Protein AF-A0A5K0XCV9-F1 (afdb_monomer)

Nearest PDB structures (foldseek):
  5ar8-assembly1_A  TM=8.692E-01  e=8.169E-02  Homo sapiens
  6s1f-a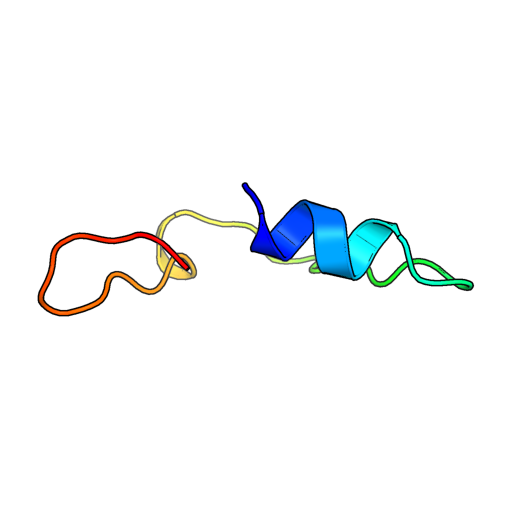ssembly2_C  TM=8.556E-01  e=1.187E-01  Homo sapiens
  6s1f-assembly1_A  TM=8.520E-01  e=2.160E-01  Homo sapiens

Structure (mmCIF, N/CA/C/O b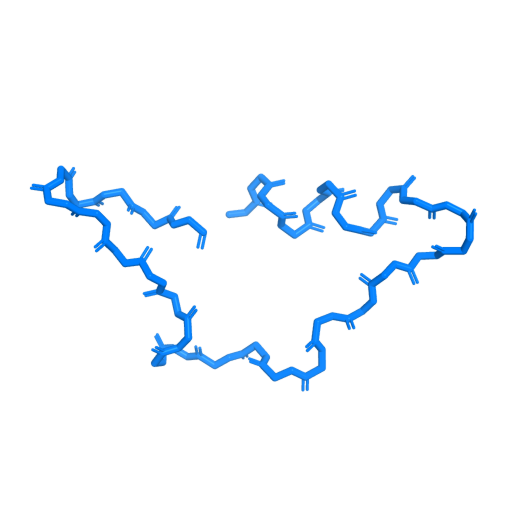ackbone):
data_AF-A0A5K0XCV9-F1
#
_entry.id   AF-A0A5K0XCV9-F1
#
loop_
_atom_site.group_PDB
_atom_site.id
_atom_site.type_symbol
_atom_site.label_atom_id
_atom_site.label_alt_id
_atom_site.label_comp_id
_atom_site.label_asym_id
_atom_site.label_entity_id
_atom_site.label_seq_id
_atom_site.pdbx_PDB_ins_code
_atom_site.Cartn_x
_atom_site.Cartn_y
_atom_site.Cartn_z
_atom_site.occupancy
_atom_site.B_iso_or_equiv
_atom_site.auth_seq_id
_atom_site.auth_comp_id
_atom_site.auth_asym_id
_atom_site.auth_atom_id
_atom_site.pdbx_PDB_model_num
ATOM 1 N N . ALA A 1 1 ? -6.072 -0.053 0.381 1.00 62.25 1 ALA A N 1
ATOM 2 C CA . ALA A 1 1 ? -5.893 -0.628 -0.980 1.00 62.25 1 ALA A CA 1
ATOM 3 C C . ALA A 1 1 ? -5.414 0.379 -2.043 1.00 62.25 1 ALA A C 1
ATOM 5 O O . ALA A 1 1 ? -4.601 0.001 -2.878 1.00 62.25 1 ALA A O 1
ATOM 6 N N . LYS A 1 2 ? -5.868 1.647 -2.045 1.00 74.00 2 LYS A N 1
ATOM 7 C CA . LYS A 1 2 ? -5.446 2.649 -3.054 1.00 74.00 2 LYS A CA 1
ATOM 8 C C . LYS A 1 2 ? -3.928 2.913 -3.075 1.00 74.00 2 LYS A C 1
ATOM 10 O O . LYS A 1 2 ? -3.365 3.000 -4.160 1.00 74.00 2 LYS A O 1
ATOM 15 N N . GLY A 1 3 ? -3.273 2.971 -1.911 1.00 72.00 3 GLY A N 1
ATOM 16 C CA . GLY A 1 3 ? -1.820 3.175 -1.805 1.00 72.00 3 GLY A CA 1
ATOM 17 C C . GLY A 1 3 ? -1.000 2.072 -2.483 1.00 72.00 3 GLY A C 1
ATOM 18 O O . GLY A 1 3 ? -0.133 2.356 -3.303 1.00 72.00 3 GLY A O 1
ATOM 19 N N . MET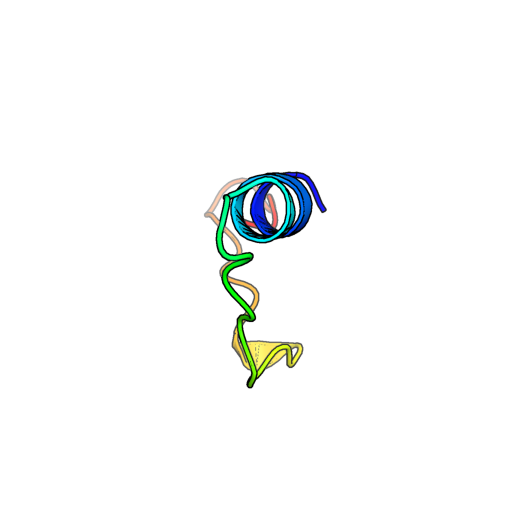 A 1 4 ? -1.352 0.804 -2.252 1.00 79.75 4 MET A N 1
ATOM 20 C CA . MET A 1 4 ? -0.685 -0.326 -2.914 1.00 79.75 4 MET A CA 1
ATOM 21 C C . MET A 1 4 ? -0.897 -0.349 -4.427 1.00 79.75 4 MET A C 1
ATOM 23 O O . MET A 1 4 ? 0.035 -0.628 -5.177 1.00 79.75 4 MET A O 1
ATOM 27 N N . ASN A 1 5 ? -2.093 0.014 -4.894 1.00 79.50 5 ASN A N 1
ATOM 28 C CA . ASN A 1 5 ? -2.359 0.121 -6.328 1.00 79.50 5 ASN A CA 1
ATOM 29 C C . ASN A 1 5 ? -1.522 1.234 -6.991 1.00 79.50 5 ASN A C 1
ATOM 31 O O . ASN A 1 5 ? -1.117 1.100 -8.140 1.00 79.50 5 ASN A O 1
ATOM 35 N N . TYR A 1 6 ? -1.226 2.321 -6.273 1.00 82.06 6 TYR A N 1
ATOM 36 C CA . TYR A 1 6 ? -0.353 3.388 -6.771 1.00 82.06 6 TYR A CA 1
ATOM 37 C C . TYR A 1 6 ? 1.096 2.911 -6.954 1.00 82.06 6 TYR A C 1
ATOM 39 O O . TYR A 1 6 ? 1.702 3.169 -7.994 1.00 82.06 6 TYR A O 1
ATOM 47 N N . LEU A 1 7 ? 1.636 2.174 -5.979 1.00 81.25 7 LEU A N 1
ATOM 48 C CA . LEU A 1 7 ? 3.008 1.658 -6.028 1.00 81.25 7 LEU A CA 1
ATOM 49 C C . LEU A 1 7 ? 3.201 0.610 -7.136 1.00 81.25 7 LEU A C 1
ATOM 51 O O . LEU A 1 7 ? 4.185 0.659 -7.876 1.00 81.25 7 LEU A O 1
ATOM 55 N N . HIS A 1 8 ? 2.235 -0.295 -7.301 1.00 82.94 8 HIS A N 1
ATOM 56 C CA . HIS A 1 8 ? 2.299 -1.363 -8.305 1.00 82.94 8 HIS A CA 1
ATOM 57 C C . HIS A 1 8 ? 2.063 -0.885 -9.747 1.00 82.94 8 HIS A C 1
ATOM 59 O O . HIS A 1 8 ? 2.383 -1.610 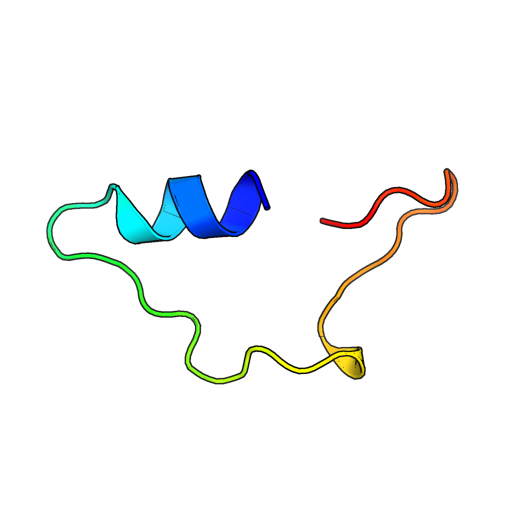-10.683 1.00 82.94 8 HIS A O 1
ATOM 65 N N . ARG A 1 9 ? 1.536 0.330 -9.948 1.00 85.62 9 ARG A N 1
ATOM 66 C CA . ARG A 1 9 ? 1.318 0.928 -11.279 1.00 85.62 9 ARG A CA 1
ATOM 67 C C . ARG A 1 9 ? 2.534 1.679 -11.839 1.00 85.62 9 ARG A C 1
ATOM 69 O O . ARG A 1 9 ? 2.458 2.205 -12.947 1.00 85.62 9 ARG A O 1
ATOM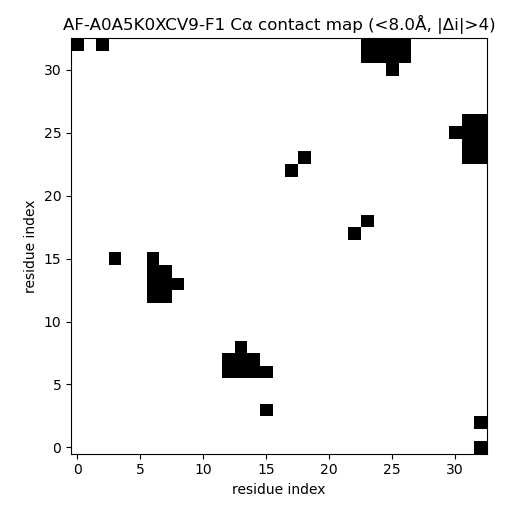 76 N N . A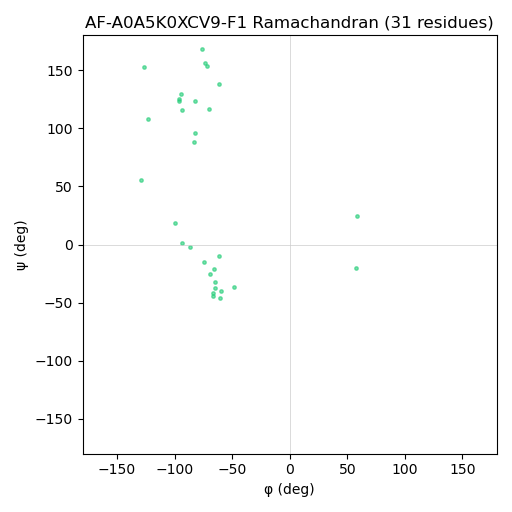RG A 1 10 ? 3.642 1.767 -11.095 1.00 85.56 10 ARG A N 1
ATOM 77 C CA . ARG A 1 10 ? 4.913 2.336 -11.581 1.00 85.56 10 ARG A CA 1
ATOM 78 C C . ARG A 1 10 ? 5.607 1.367 -12.547 1.00 85.56 10 ARG A C 1
ATOM 80 O O . ARG A 1 10 ? 5.395 0.162 -12.476 1.00 85.56 10 ARG A O 1
ATOM 87 N N . SER A 1 11 ? 6.462 1.898 -13.421 1.00 83.75 11 SER A N 1
ATOM 88 C CA . SER A 1 11 ? 7.367 1.105 -14.258 1.00 83.75 11 SER A CA 1
ATOM 89 C C . SER A 1 11 ? 8.809 1.566 -14.006 1.00 83.75 11 SER A C 1
ATOM 91 O O . SER A 1 11 ? 9.140 2.691 -14.389 1.00 83.75 11 SER A O 1
ATOM 93 N N . PRO A 1 12 ? 9.643 0.767 -13.312 1.00 83.56 12 PRO A N 1
ATOM 94 C CA . PRO A 1 12 ? 9.339 -0.556 -12.756 1.00 83.56 12 PRO A CA 1
ATOM 95 C C . PRO A 1 12 ? 8.393 -0.497 -11.529 1.00 83.56 12 PRO A C 1
ATOM 97 O O . PRO A 1 12 ? 8.369 0.519 -10.827 1.00 83.56 12 PRO A O 1
ATOM 100 N N . PRO A 1 13 ? 7.611 -1.559 -11.246 1.00 84.88 13 PRO A N 1
ATOM 101 C CA . PRO A 1 13 ? 6.714 -1.604 -10.088 1.00 84.88 13 PRO A CA 1
ATOM 102 C C . PRO A 1 13 ? 7.462 -1.491 -8.756 1.00 84.88 13 PRO A C 1
ATOM 104 O O . PRO A 1 13 ? 8.495 -2.133 -8.554 1.00 84.88 13 PRO A O 1
ATOM 107 N N . ILE A 1 14 ? 6.917 -0.716 -7.814 1.00 82.19 14 ILE A N 1
ATOM 108 C CA . ILE A 1 14 ? 7.492 -0.569 -6.471 1.00 82.19 14 ILE A CA 1
ATOM 109 C C . ILE A 1 14 ? 6.831 -1.582 -5.536 1.00 82.19 14 ILE A C 1
ATOM 111 O O . ILE A 1 14 ? 5.637 -1.493 -5.260 1.00 82.19 14 ILE A O 1
ATOM 115 N N . VAL A 1 15 ? 7.610 -2.535 -5.025 1.00 77.62 15 VAL A N 1
ATOM 116 C CA . VAL A 1 15 ? 7.133 -3.575 -4.099 1.00 77.62 15 VAL A CA 1
ATOM 117 C C . VAL A 1 15 ? 7.426 -3.154 -2.656 1.00 77.62 15 VAL A C 1
ATOM 119 O O . VAL A 1 15 ? 8.579 -2.901 -2.321 1.00 77.62 15 VAL A O 1
ATOM 122 N N . HIS A 1 16 ? 6.405 -3.114 -1.789 1.00 76.50 16 HIS A N 1
ATOM 123 C CA . HIS A 1 16 ? 6.527 -2.647 -0.393 1.00 76.50 16 HIS A CA 1
ATOM 124 C C . HIS A 1 16 ? 7.346 -3.594 0.515 1.00 76.50 16 HIS A C 1
ATOM 126 O O . HIS A 1 16 ? 7.923 -3.149 1.499 1.00 76.50 16 HIS A O 1
ATOM 132 N N . ARG A 1 17 ? 7.414 -4.896 0.182 1.00 73.62 17 ARG A N 1
ATOM 133 C CA . ARG A 1 17 ? 8.184 -5.987 0.839 1.00 73.62 17 ARG A CA 1
ATOM 134 C C . ARG A 1 17 ? 7.918 -6.273 2.330 1.00 73.62 17 ARG A C 1
ATOM 136 O O . ARG A 1 17 ? 8.189 -7.385 2.755 1.00 73.62 17 ARG A O 1
ATOM 143 N N . ASP A 1 18 ? 7.353 -5.346 3.096 1.00 70.00 18 ASP A N 1
ATOM 144 C CA . ASP A 1 18 ? 7.003 -5.524 4.518 1.00 70.00 18 ASP A CA 1
ATOM 145 C C . ASP A 1 18 ? 5.546 -5.110 4.777 1.00 70.00 18 ASP A C 1
ATOM 147 O O . ASP A 1 18 ? 5.244 -4.195 5.545 1.00 70.00 18 ASP A O 1
ATOM 151 N N . LEU A 1 19 ? 4.616 -5.722 4.038 1.00 66.00 19 LEU A N 1
ATOM 152 C CA . LEU A 1 19 ? 3.191 -5.443 4.186 1.00 66.00 19 LEU A CA 1
ATOM 153 C C . LEU A 1 19 ? 2.619 -6.277 5.344 1.00 66.00 19 LEU A C 1
ATOM 155 O O . LEU A 1 19 ? 2.158 -7.397 5.147 1.00 66.00 19 LEU A O 1
ATOM 159 N N . LYS A 1 20 ? 2.681 -5.736 6.563 1.00 69.69 20 LYS A N 1
ATOM 160 C CA . LYS A 1 20 ? 2.158 -6.357 7.792 1.00 69.69 20 LYS A CA 1
ATOM 161 C C . LYS A 1 20 ? 1.208 -5.406 8.523 1.00 69.69 20 LYS A C 1
ATOM 163 O O . LYS A 1 20 ? 1.370 -4.194 8.412 1.00 69.69 20 LYS A O 1
ATOM 168 N N . SER A 1 21 ? 0.249 -5.938 9.290 1.00 60.12 21 SER A N 1
ATOM 169 C CA . SER A 1 21 ? -0.767 -5.149 10.020 1.00 60.12 21 SER A CA 1
ATOM 170 C C . SER A 1 21 ? -0.206 -3.973 10.843 1.00 60.12 21 SER A C 1
ATOM 172 O O . SER A 1 21 ? -0.832 -2.918 10.827 1.00 60.12 21 SER A O 1
ATOM 174 N N . PRO A 1 22 ? 0.976 -4.076 11.491 1.00 62.00 22 PRO A N 1
ATOM 175 C CA . PRO A 1 22 ? 1.594 -2.948 12.200 1.00 62.00 22 PRO A CA 1
ATOM 176 C C . PRO A 1 22 ? 2.037 -1.770 11.315 1.00 62.00 22 PRO A C 1
ATOM 178 O O . PRO A 1 22 ? 2.202 -0.666 11.819 1.00 62.00 22 PRO A O 1
ATOM 181 N N . ASN A 1 23 ? 2.242 -1.991 10.014 1.00 63.41 23 ASN A N 1
ATOM 182 C CA . ASN A 1 23 ? 2.705 -0.966 9.071 1.00 63.41 23 ASN A CA 1
ATOM 183 C C . ASN A 1 23 ? 1.544 -0.250 8.360 1.00 63.41 23 ASN A C 1
ATOM 185 O O . ASN A 1 23 ? 1.770 0.615 7.516 1.00 63.41 23 ASN A O 1
ATOM 189 N N . LEU A 1 24 ? 0.300 -0.607 8.688 1.00 65.88 24 LEU A N 1
ATOM 190 C CA . LEU A 1 24 ? -0.885 0.111 8.240 1.00 65.88 24 LEU A CA 1
ATOM 191 C C . LEU A 1 24 ? -1.087 1.317 9.158 1.00 65.88 24 LEU A C 1
ATOM 193 O O . LEU A 1 24 ? -1.645 1.203 10.249 1.00 65.88 24 LEU A O 1
ATOM 197 N N . LEU A 1 25 ? -0.600 2.478 8.724 1.00 72.31 25 LEU A N 1
ATOM 198 C CA . LEU A 1 25 ? -0.792 3.720 9.462 1.00 72.31 25 LEU A CA 1
ATOM 199 C C . LEU A 1 25 ? -2.266 4.122 9.382 1.00 72.31 25 LEU A C 1
ATOM 201 O O . LEU A 1 25 ? -2.798 4.409 8.306 1.00 72.31 25 LEU A O 1
ATOM 205 N N . VAL A 1 26 ? -2.917 4.144 10.542 1.00 61.56 26 VAL A N 1
ATOM 206 C CA . VAL A 1 26 ? -4.299 4.595 10.683 1.00 61.56 26 VAL A CA 1
ATOM 207 C C . VAL A 1 26 ? -4.278 6.056 11.109 1.00 61.56 26 VAL A C 1
ATOM 209 O O . VAL A 1 26 ? -3.644 6.417 12.102 1.00 61.56 26 VAL A O 1
ATOM 212 N N . ASP A 1 27 ? -4.935 6.921 10.341 1.00 70.25 27 ASP A N 1
ATOM 213 C CA . ASP A 1 27 ? -5.082 8.317 10.739 1.00 70.25 27 ASP A CA 1
ATOM 214 C C . ASP A 1 27 ? -6.149 8.491 11.837 1.00 70.25 27 ASP A C 1
ATOM 216 O O . ASP A 1 27 ? -6.933 7.593 12.142 1.00 70.25 27 ASP A O 1
ATOM 220 N N . LYS A 1 28 ? -6.205 9.684 12.444 1.00 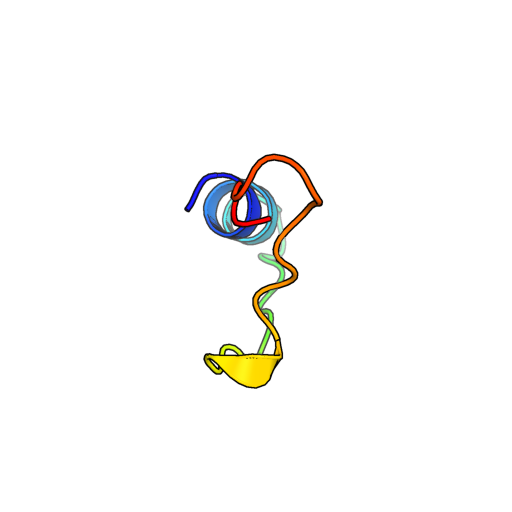70.25 28 LYS A N 1
ATOM 221 C CA . LYS A 1 28 ? -7.163 10.013 13.520 1.00 70.25 28 LYS A CA 1
ATOM 222 C C . LYS A 1 28 ? -8.636 9.914 13.094 1.00 70.25 28 LYS A C 1
ATOM 224 O O . LYS A 1 28 ? -9.516 10.012 13.943 1.00 70.25 28 LYS A O 1
ATOM 229 N N . LYS A 1 29 ? -8.911 9.753 11.796 1.00 76.19 29 LYS A N 1
ATOM 230 C CA . LYS A 1 29 ? -10.247 9.544 11.230 1.00 76.19 29 LYS A CA 1
ATOM 231 C C . LYS A 1 29 ? -10.509 8.064 10.928 1.00 76.19 29 LYS A C 1
ATOM 233 O O . LYS A 1 29 ? -11.405 7.767 10.144 1.00 76.19 29 LYS A O 1
ATOM 238 N N . TRP A 1 30 ? -9.736 7.149 11.522 1.00 66.44 30 TRP A N 1
ATOM 239 C CA . TRP A 1 30 ? -9.847 5.701 11.317 1.00 66.44 30 TRP A CA 1
ATOM 240 C C . TRP A 1 30 ? -9.672 5.264 9.855 1.00 66.44 30 TRP A C 1
ATOM 242 O O . TRP A 1 30 ? -10.144 4.202 9.450 1.00 66.44 30 TRP A O 1
ATOM 252 N N . THR A 1 31 ? -8.973 6.062 9.042 1.00 66.25 31 THR A N 1
ATOM 253 C CA . THR A 1 31 ? -8.682 5.707 7.650 1.00 66.25 31 THR A CA 1
ATOM 254 C C . THR A 1 31 ? -7.311 5.047 7.555 1.00 66.25 31 THR A C 1
ATOM 256 O O . THR A 1 31 ? -6.316 5.581 8.045 1.00 66.25 31 THR A O 1
ATOM 259 N N . VAL A 1 32 ? -7.259 3.884 6.902 1.00 58.75 32 VAL A N 1
ATOM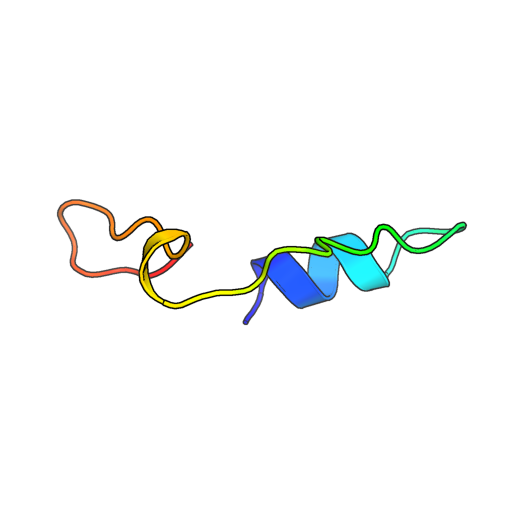 260 C CA . VAL A 1 32 ? -6.021 3.137 6.635 1.00 58.75 32 VAL A CA 1
ATOM 261 C C . VAL A 1 32 ? -5.329 3.711 5.395 1.00 58.75 32 VAL A C 1
ATOM 263 O O . VAL A 1 32 ? -5.947 3.757 4.323 1.00 58.75 32 VAL A O 1
ATOM 266 N N . LYS A 1 33 ? -4.065 4.130 5.525 1.00 62.38 33 LYS A N 1
ATOM 267 C CA . LYS A 1 33 ? -3.232 4.614 4.410 1.00 62.38 33 LYS A CA 1
ATOM 268 C C . LYS A 1 33 ? -2.314 3.530 3.860 1.00 62.38 33 LYS A C 1
ATOM 270 O O . LYS A 1 33 ? -1.701 2.812 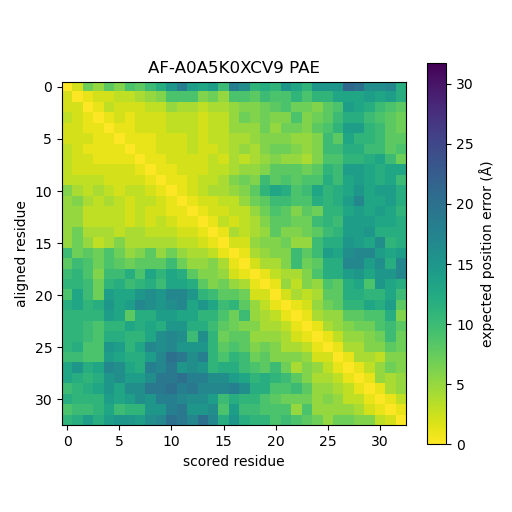4.675 1.00 62.38 33 LYS A O 1
#

InterPro domains:
  IPR000719 Protein kinase domain [PS50011] (1-33)
  IPR001245 Serine-threonine/tyrosine-protein kinase, catalytic domain [PF07714] (1-33)
  IPR008271 Serine/threonine-protein kinase, active site [PS00108] (14-26)
  IPR011009 Protein kinase-like domain superfamily [SSF56112] (1-33)
  IPR050167 Serine/threonine-protein kinase [PTHR23257] (1-33)

Mean predicted aligned error: 7.89 Å

Solvent-accessible surface area (backbone atoms only — not comparable to full-atom values): 2269 Å² total; per-residue (Å²): 109,70,63,62,55,57,35,55,71,40,90,77,58,52,78,83,91,67,92,47,80,89,68,50,52,62,47,101,82,75,45,75,93

Sequence (33 aa):
AKGMNYLHRRSPPIVHRDLKSPNLLVDKKWTVK

Radius of gyration: 10.95 Å; Cα contacts (8 Å, |Δi|>4): 22; chains: 1; bounding box: 20×16×28 Å

Foldseek 3Di:
DVVQVVQQPDVVRHDPVPPDPVPQDQDPVRDTD

Organism: NCBI:txid210225

Secondary structure (DSSP, 8-state):
-HHHHHHHTSSS----S---GGG-PBPTTS-B-

pLDDT: mean 72.99, std 8.38, range [58.75, 85.62]